Protein AF-A0A521R1Z5-F1 (afdb_monomer_lite)

pLDDT: mean 94.08, std 9.69, range [37.75, 98.38]

Structure (mmCIF, N/CA/C/O backbone):
data_AF-A0A521R1Z5-F1
#
_entry.id   AF-A0A521R1Z5-F1
#
loop_
_atom_site.group_PDB
_atom_site.id
_atom_site.type_symbol
_atom_site.label_atom_id
_atom_site.label_alt_id
_atom_site.label_comp_id
_atom_site.label_asym_id
_atom_site.label_entity_id
_atom_site.label_seq_id
_atom_site.pdbx_PDB_ins_code
_atom_site.Cartn_x
_atom_site.Cartn_y
_atom_site.Cartn_z
_atom_site.occupancy
_atom_site.B_iso_or_equiv
_atom_site.auth_seq_id
_atom_site.auth_comp_id
_atom_site.auth_asym_id
_atom_site.auth_atom_id
_atom_site.pdbx_PDB_model_num
ATOM 1 N N . MET A 1 1 ? -7.528 -26.529 -5.831 1.00 37.75 1 MET A N 1
ATOM 2 C CA . MET A 1 1 ? -6.403 -25.628 -6.143 1.00 37.75 1 MET A CA 1
ATOM 3 C C . MET A 1 1 ? -6.987 -24.455 -6.898 1.00 37.75 1 MET A C 1
ATOM 5 O O . MET A 1 1 ? -7.416 -24.651 -8.022 1.00 37.75 1 MET A O 1
ATOM 9 N N . VAL A 1 2 ? -7.156 -23.306 -6.246 1.00 44.31 2 VAL A N 1
ATOM 10 C CA . VAL A 1 2 ? -7.478 -22.057 -6.950 1.00 44.31 2 VAL A CA 1
ATOM 11 C C . VAL A 1 2 ? -6.125 -21.442 -7.281 1.00 44.31 2 VAL A C 1
ATOM 13 O O . VAL A 1 2 ? -5.316 -21.267 -6.379 1.00 44.31 2 VAL A O 1
ATOM 16 N N . ASP A 1 3 ? -5.880 -21.267 -8.573 1.00 49.47 3 ASP A N 1
ATOM 17 C CA . ASP A 1 3 ? -4.592 -20.977 -9.204 1.00 49.47 3 ASP A CA 1
ATOM 18 C C . ASP A 1 3 ? -3.816 -19.814 -8.566 1.00 49.47 3 ASP A C 1
ATOM 20 O O . ASP A 1 3 ? -4.406 -18.776 -8.259 1.00 49.47 3 ASP A O 1
ATOM 24 N N . ASP A 1 4 ? -2.489 -19.960 -8.471 1.00 55.53 4 ASP A N 1
ATOM 25 C CA . ASP A 1 4 ? -1.513 -18.911 -8.135 1.00 55.53 4 ASP A CA 1
ATOM 26 C C . ASP A 1 4 ? -1.535 -17.790 -9.198 1.00 55.53 4 ASP A C 1
ATOM 28 O O . ASP A 1 4 ? -0.661 -17.671 -10.064 1.00 55.53 4 ASP A O 1
ATOM 32 N N . LYS A 1 5 ? -2.595 -16.974 -9.202 1.00 78.19 5 LYS A N 1
ATOM 33 C CA . LYS A 1 5 ? -2.789 -15.879 -10.159 1.00 78.19 5 LYS A CA 1
ATOM 34 C C . LYS A 1 5 ? -1.900 -14.702 -9.782 1.00 78.19 5 LYS A C 1
ATOM 36 O O . LYS A 1 5 ? -2.349 -13.745 -9.156 1.00 78.19 5 LYS A O 1
ATOM 41 N N . ARG A 1 6 ? -0.637 -14.757 -10.201 1.00 91.94 6 ARG A N 1
ATOM 42 C CA . ARG A 1 6 ? 0.225 -13.573 -10.234 1.00 91.94 6 ARG A CA 1
ATOM 43 C C . ARG A 1 6 ? -0.257 -12.570 -11.281 1.00 91.94 6 ARG A C 1
ATOM 45 O O . ARG A 1 6 ? -0.766 -12.952 -12.335 1.00 91.94 6 ARG A O 1
ATOM 52 N N . THR A 1 7 ? -0.041 -11.291 -11.017 1.00 94.81 7 THR A N 1
ATOM 53 C CA . THR A 1 7 ? -0.261 -10.205 -11.975 1.00 94.81 7 THR A CA 1
ATOM 54 C C . THR A 1 7 ? 0.858 -9.179 -11.879 1.00 94.81 7 THR A C 1
ATOM 56 O O . THR A 1 7 ? 1.549 -9.084 -10.866 1.00 94.81 7 THR A O 1
ATOM 59 N N . VAL A 1 8 ? 1.024 -8.387 -12.932 1.00 96.25 8 VAL A N 1
ATOM 60 C CA . VAL A 1 8 ? 1.882 -7.203 -12.914 1.00 96.25 8 VAL A CA 1
ATOM 61 C C . VAL A 1 8 ? 1.045 -6.025 -12.420 1.00 96.25 8 VAL A C 1
ATOM 63 O O . VAL A 1 8 ? -0.032 -5.762 -12.951 1.00 96.25 8 VAL A O 1
ATOM 66 N N . TRP A 1 9 ? 1.515 -5.330 -11.386 1.00 96.44 9 TRP A N 1
ATOM 67 C CA . TRP A 1 9 ? 0.931 -4.070 -10.940 1.00 96.44 9 TRP A CA 1
ATOM 68 C C . TRP A 1 9 ? 1.509 -2.926 -11.774 1.00 96.44 9 TRP A C 1
ATOM 70 O O . TRP A 1 9 ? 2.605 -2.426 -11.499 1.00 96.44 9 TRP A O 1
ATOM 80 N N . ASP A 1 10 ? 0.784 -2.558 -12.828 1.00 94.88 10 ASP A N 1
ATOM 81 C CA . ASP A 1 10 ? 1.176 -1.551 -13.811 1.00 94.88 10 ASP A CA 1
ATOM 82 C C . ASP A 1 10 ? 0.347 -0.253 -13.708 1.00 94.88 10 ASP A C 1
ATOM 84 O O . ASP A 1 10 ? -0.319 0.027 -12.709 1.00 94.88 10 ASP A O 1
ATOM 88 N N . GLY A 1 11 ? 0.463 0.622 -14.713 1.00 94.50 11 GLY A N 1
ATOM 89 C CA . GLY A 1 11 ? -0.400 1.802 -14.851 1.00 94.50 11 GLY A CA 1
ATOM 90 C C . GLY A 1 11 ? -0.094 2.971 -13.904 1.00 94.50 11 GLY A C 1
ATOM 91 O O . GLY A 1 11 ? -0.715 4.033 -14.019 1.00 94.50 11 GLY A O 1
ATOM 92 N N . VAL A 1 12 ? 0.887 2.833 -13.008 1.00 96.12 12 VAL A N 1
ATOM 93 C CA . VAL A 1 12 ? 1.296 3.887 -12.071 1.00 96.12 12 VAL A CA 1
ATOM 94 C C . VAL A 1 12 ? 2.038 5.004 -12.809 1.00 96.12 12 VAL A C 1
ATOM 96 O O . VAL A 1 12 ? 3.110 4.804 -13.368 1.00 96.12 12 VAL A O 1
ATOM 99 N N . LYS A 1 13 ? 1.466 6.214 -12.796 1.00 94.00 13 LYS A N 1
ATOM 100 C CA . LYS A 1 13 ? 2.036 7.403 -13.466 1.00 94.00 13 LYS A CA 1
ATOM 101 C C . LYS A 1 13 ? 2.385 8.549 -12.519 1.00 94.00 13 LYS A C 1
ATOM 103 O O . LYS A 1 13 ? 3.091 9.474 -12.902 1.00 94.00 13 LYS A O 1
ATOM 108 N N . ASN A 1 14 ? 1.858 8.534 -11.296 1.00 96.56 14 ASN A N 1
ATOM 109 C CA . ASN A 1 14 ? 2.136 9.584 -10.321 1.00 96.56 14 ASN A CA 1
ATOM 110 C C . ASN A 1 14 ? 3.566 9.420 -9.774 1.00 96.56 14 ASN A C 1
ATOM 112 O O . ASN A 1 14 ? 3.911 8.342 -9.302 1.00 96.56 14 ASN A O 1
ATOM 116 N N . ASN A 1 15 ? 4.377 10.483 -9.792 1.00 96.31 15 ASN A N 1
ATOM 117 C CA . ASN A 1 15 ? 5.788 10.423 -9.381 1.00 96.31 15 ASN A CA 1
ATOM 118 C C . ASN A 1 15 ? 5.991 9.969 -7.926 1.00 96.31 15 ASN A C 1
ATOM 120 O O . ASN A 1 15 ? 6.936 9.234 -7.646 1.00 96.31 15 ASN A O 1
ATOM 124 N N . LEU A 1 16 ? 5.117 10.377 -6.999 1.00 97.25 16 LEU A N 1
ATOM 125 C CA . LEU A 1 16 ? 5.190 9.923 -5.608 1.00 97.25 16 LEU A CA 1
ATOM 126 C C . LEU A 1 16 ? 4.805 8.444 -5.502 1.00 97.25 16 LEU A C 1
ATOM 128 O O . LEU A 1 16 ? 5.491 7.686 -4.824 1.00 97.25 16 LEU A O 1
ATOM 132 N N . ALA A 1 17 ? 3.770 8.012 -6.228 1.00 97.56 17 ALA A N 1
ATOM 133 C CA . ALA A 1 17 ? 3.397 6.600 -6.283 1.00 97.56 17 ALA A CA 1
ATOM 134 C C . ALA A 1 17 ? 4.506 5.736 -6.904 1.00 97.56 17 ALA A C 1
ATOM 136 O O . ALA A 1 17 ? 4.791 4.667 -6.384 1.00 97.56 17 ALA A O 1
ATOM 137 N N . LEU A 1 18 ? 5.177 6.208 -7.961 1.00 97.56 18 LEU A N 1
ATOM 138 C CA . LEU A 1 18 ? 6.335 5.533 -8.558 1.00 97.56 18 LEU A CA 1
ATOM 139 C C . LEU A 1 18 ? 7.510 5.448 -7.582 1.00 97.56 18 LEU A C 1
ATOM 141 O O . LEU A 1 18 ? 8.169 4.412 -7.509 1.00 97.56 18 LEU A O 1
ATOM 145 N N . LYS A 1 19 ? 7.761 6.512 -6.808 1.00 97.62 19 LYS A N 1
ATOM 146 C CA . LYS A 1 19 ? 8.780 6.506 -5.752 1.00 97.62 19 LYS A CA 1
ATOM 147 C C . LYS A 1 19 ? 8.456 5.466 -4.679 1.00 97.62 19 LYS A C 1
ATOM 149 O O . LYS A 1 19 ? 9.342 4.713 -4.293 1.00 97.62 19 LYS A O 1
ATOM 154 N N . ASN A 1 20 ? 7.203 5.409 -4.230 1.00 97.81 20 ASN A N 1
ATOM 155 C CA . ASN A 1 20 ? 6.750 4.434 -3.239 1.00 97.81 20 ASN A CA 1
ATOM 156 C C . ASN A 1 20 ? 6.818 3.005 -3.792 1.00 97.81 20 ASN A C 1
ATOM 158 O O . ASN A 1 20 ? 7.352 2.123 -3.129 1.00 97.81 20 ASN A O 1
ATOM 162 N N . LEU A 1 21 ? 6.359 2.794 -5.031 1.00 97.81 21 LEU A N 1
ATOM 163 C CA . LEU A 1 21 ? 6.445 1.511 -5.729 1.00 97.81 21 LEU A CA 1
ATOM 164 C C . LEU A 1 21 ? 7.898 1.051 -5.844 1.00 97.81 21 LEU A C 1
ATOM 166 O O . LEU A 1 21 ? 8.178 -0.106 -5.575 1.00 97.81 21 LEU A O 1
ATOM 170 N N . SER A 1 22 ? 8.827 1.959 -6.159 1.00 96.94 22 SER A N 1
ATOM 171 C CA . SER A 1 22 ? 10.266 1.661 -6.246 1.00 96.94 22 SER A CA 1
ATOM 172 C C . SER A 1 22 ? 10.890 1.212 -4.916 1.00 96.94 22 SER A C 1
ATOM 174 O O . SER A 1 22 ? 11.999 0.689 -4.924 1.00 96.94 22 SER A O 1
ATOM 176 N N . GLY A 1 23 ? 10.215 1.438 -3.784 1.00 97.00 23 GLY A N 1
ATOM 177 C CA . GLY A 1 23 ? 10.655 0.987 -2.464 1.00 97.00 23 GLY A CA 1
ATOM 178 C C . GLY A 1 23 ? 10.217 -0.434 -2.099 1.00 97.00 23 GLY A C 1
ATOM 179 O O . GLY A 1 23 ? 10.674 -0.936 -1.075 1.00 97.00 23 GLY A O 1
ATOM 180 N N . ILE A 1 24 ? 9.353 -1.065 -2.903 1.00 98.00 24 ILE A N 1
ATOM 181 C CA . ILE A 1 24 ? 8.888 -2.439 -2.678 1.00 98.00 24 ILE A CA 1
ATOM 182 C C . ILE A 1 24 ? 10.054 -3.414 -2.858 1.00 98.00 24 ILE A C 1
ATOM 184 O O . ILE A 1 24 ? 10.868 -3.270 -3.770 1.00 98.00 24 ILE A O 1
ATOM 188 N N . LYS A 1 25 ? 10.111 -4.437 -2.011 1.00 98.19 25 LYS A N 1
ATOM 189 C CA . LYS A 1 25 ? 11.037 -5.564 -2.122 1.00 98.19 25 LYS A CA 1
ATOM 190 C C . LYS A 1 25 ? 10.276 -6.859 -2.351 1.00 98.19 25 LYS A C 1
ATOM 192 O O . LYS A 1 25 ? 9.128 -7.012 -1.938 1.00 98.19 25 LYS A O 1
ATOM 197 N N . LYS A 1 26 ? 10.945 -7.834 -2.969 1.00 98.00 26 LYS A N 1
ATOM 198 C CA . LYS A 1 26 ? 10.401 -9.189 -3.086 1.00 98.00 26 LYS A CA 1
ATOM 199 C C . LYS A 1 26 ? 10.060 -9.735 -1.693 1.00 98.00 26 LYS A C 1
ATOM 201 O O . LYS A 1 26 ? 10.906 -9.731 -0.804 1.00 98.00 26 LYS A O 1
ATOM 206 N N . GLY A 1 27 ? 8.842 -10.241 -1.536 1.00 97.69 27 GLY A N 1
ATOM 207 C CA . GLY A 1 27 ? 8.311 -10.768 -0.280 1.00 97.69 27 GLY A CA 1
ATOM 208 C C . GLY A 1 27 ? 7.525 -9.761 0.562 1.00 97.69 27 GLY A C 1
ATOM 209 O O . GLY A 1 27 ? 6.830 -10.195 1.480 1.00 97.69 27 GLY A O 1
ATOM 210 N N . ASP A 1 28 ? 7.569 -8.461 0.247 1.00 98.31 28 ASP A N 1
ATOM 211 C CA . ASP A 1 28 ? 6.780 -7.458 0.967 1.00 98.31 28 ASP A CA 1
ATOM 212 C C . ASP A 1 28 ? 5.279 -7.758 0.863 1.00 98.31 28 ASP A C 1
ATOM 214 O O . ASP A 1 28 ? 4.769 -8.166 -0.187 1.00 98.31 28 ASP A O 1
ATOM 218 N N . GLN A 1 29 ? 4.563 -7.526 1.963 1.00 98.06 29 GLN A N 1
ATOM 219 C CA . GLN A 1 29 ? 3.106 -7.597 1.997 1.00 98.06 29 GLN A CA 1
ATOM 220 C C . GLN A 1 29 ? 2.498 -6.257 1.581 1.00 98.06 29 GLN A C 1
ATOM 222 O O . GLN A 1 29 ? 2.954 -5.189 1.985 1.00 98.06 29 GLN A O 1
ATOM 227 N N . ILE A 1 30 ? 1.433 -6.319 0.787 1.00 98.25 30 ILE A N 1
ATOM 228 C CA . ILE A 1 30 ? 0.772 -5.157 0.194 1.00 98.25 30 ILE A CA 1
ATOM 229 C C . ILE A 1 30 ? -0.713 -5.227 0.538 1.00 98.25 30 ILE A C 1
ATOM 231 O O . ILE A 1 30 ? -1.380 -6.202 0.198 1.00 98.25 30 ILE A O 1
ATOM 235 N N . LEU A 1 31 ? -1.254 -4.195 1.191 1.00 97.75 31 LEU A N 1
ATOM 236 C CA . LEU A 1 31 ? -2.702 -4.065 1.370 1.00 97.75 31 LEU A CA 1
ATOM 237 C C . LEU A 1 31 ? -3.353 -3.708 0.031 1.00 97.75 31 LEU A C 1
ATOM 239 O O . LEU A 1 31 ? -3.023 -2.691 -0.578 1.00 97.75 31 LEU A O 1
ATOM 243 N N . ILE A 1 32 ? -4.306 -4.528 -0.404 1.00 96.81 32 ILE A N 1
ATOM 244 C CA . ILE A 1 32 ? -5.094 -4.282 -1.609 1.00 96.81 32 ILE A CA 1
ATOM 245 C C . ILE A 1 32 ? -6.302 -3.425 -1.252 1.00 96.81 32 ILE A C 1
ATOM 247 O O . ILE A 1 32 ? -7.121 -3.793 -0.405 1.00 96.81 32 ILE A O 1
ATOM 251 N N . TYR A 1 33 ? -6.410 -2.283 -1.928 1.00 96.00 33 TYR A N 1
ATOM 252 C CA . TYR A 1 33 ? -7.472 -1.305 -1.744 1.00 96.00 33 TYR A CA 1
ATOM 253 C C . TYR A 1 33 ? -8.292 -1.156 -3.025 1.00 96.00 33 TYR A C 1
ATOM 255 O O . TYR A 1 33 ? -7.759 -0.835 -4.087 1.00 96.00 33 TYR A O 1
ATOM 263 N N . HIS A 1 34 ? -9.598 -1.381 -2.924 1.00 91.50 34 HIS A N 1
ATOM 264 C CA . HIS A 1 34 ? -10.540 -1.230 -4.024 1.00 91.50 34 HIS A CA 1
ATOM 265 C C . HIS A 1 34 ? -11.139 0.176 -4.029 1.00 91.50 34 HIS A C 1
ATOM 267 O O . HIS A 1 34 ? -11.519 0.719 -2.993 1.00 91.50 34 HIS A O 1
ATOM 273 N N . THR A 1 35 ? -11.243 0.763 -5.221 1.00 83.81 35 THR A N 1
ATOM 274 C CA . THR A 1 35 ? -11.824 2.095 -5.451 1.00 83.81 35 THR A CA 1
ATOM 275 C C . THR A 1 35 ? -13.196 2.044 -6.132 1.00 83.81 35 THR A C 1
ATOM 277 O O . THR A 1 35 ? -13.582 3.047 -6.731 1.00 83.81 35 THR A O 1
ATOM 280 N N . GLY A 1 36 ? -13.878 0.890 -6.109 1.00 79.38 36 GLY A N 1
ATOM 281 C CA . GLY A 1 36 ? -15.196 0.681 -6.727 1.00 79.38 36 GLY A CA 1
ATOM 282 C C . GLY A 1 36 ? -16.334 1.384 -5.976 1.00 79.38 36 GLY A C 1
ATOM 283 O O . GLY A 1 36 ? -16.114 2.434 -5.370 1.00 79.38 36 GLY A O 1
ATOM 284 N N . ASP A 1 37 ? -17.535 0.796 -6.002 1.00 79.44 37 ASP A N 1
ATOM 285 C CA . ASP A 1 37 ? -18.736 1.356 -5.352 1.00 79.44 37 ASP A CA 1
ATOM 286 C C . ASP A 1 37 ? -18.497 1.670 -3.870 1.00 79.44 37 ASP A C 1
ATOM 288 O O . ASP A 1 37 ? -18.871 2.737 -3.379 1.00 79.44 37 ASP A O 1
ATOM 292 N N . GLU A 1 38 ? -17.773 0.782 -3.183 1.00 88.56 38 GLU A N 1
ATOM 293 C CA . GLU A 1 38 ? -17.241 1.033 -1.853 1.00 88.56 38 GLU A CA 1
ATOM 294 C C . GLU A 1 38 ? -15.711 1.063 -1.865 1.00 88.56 38 GLU A C 1
ATOM 296 O O . GLU A 1 38 ? -15.020 0.187 -2.389 1.00 88.56 38 GLU A O 1
ATOM 301 N N . LYS A 1 39 ? -15.178 2.118 -1.252 1.00 94.75 39 LYS A N 1
ATOM 302 C CA . LYS A 1 39 ? -13.749 2.357 -1.091 1.00 94.75 39 LYS A CA 1
ATOM 303 C C . LYS A 1 39 ? -13.252 1.634 0.151 1.00 94.75 39 LYS A C 1
ATOM 305 O O . LYS A 1 39 ? -13.518 2.111 1.253 1.00 94.75 39 LYS A O 1
ATOM 310 N N . ALA A 1 40 ? -12.533 0.527 -0.010 1.00 97.12 40 ALA A N 1
ATOM 311 C CA . ALA A 1 40 ? -12.130 -0.309 1.119 1.00 97.12 40 ALA A CA 1
ATOM 312 C C . ALA A 1 40 ? -10.825 -1.076 0.882 1.00 97.12 40 ALA A C 1
ATOM 314 O O . ALA A 1 40 ? -10.511 -1.467 -0.242 1.00 97.12 40 ALA A O 1
ATOM 315 N N . ALA A 1 41 ? -10.087 -1.339 1.963 1.00 97.44 41 ALA A N 1
ATOM 316 C CA . ALA A 1 41 ? -9.076 -2.389 1.973 1.00 97.44 41 ALA A CA 1
ATOM 317 C C . ALA A 1 41 ? -9.776 -3.746 2.067 1.00 97.44 41 ALA A C 1
ATOM 319 O O . ALA A 1 41 ? -10.648 -3.926 2.915 1.00 97.44 41 ALA A O 1
ATOM 320 N N . VAL A 1 42 ? -9.401 -4.689 1.203 1.00 97.12 42 VAL A N 1
ATOM 321 C CA . VAL A 1 42 ? -10.127 -5.963 1.026 1.00 97.12 42 VAL A CA 1
ATOM 322 C C . VAL A 1 42 ? -9.251 -7.197 1.209 1.00 97.12 42 VAL A C 1
ATOM 324 O O . VAL A 1 42 ? -9.756 -8.296 1.428 1.00 97.12 42 VAL A O 1
ATOM 327 N N . GLY A 1 43 ? -7.933 -7.044 1.131 1.00 96.75 43 GLY A N 1
ATOM 328 C CA . GLY A 1 43 ? -7.025 -8.178 1.156 1.00 96.75 43 GLY A CA 1
ATOM 329 C C . GLY A 1 43 ? -5.568 -7.776 1.235 1.00 96.75 43 GLY A C 1
ATOM 330 O O . GLY A 1 43 ? -5.222 -6.597 1.304 1.00 96.75 43 GLY A O 1
ATOM 331 N N . VAL A 1 44 ? -4.727 -8.796 1.215 1.00 97.94 44 VAL A N 1
ATOM 332 C CA . VAL A 1 44 ? -3.276 -8.705 1.211 1.00 97.94 44 VAL A CA 1
ATOM 333 C C . VAL A 1 44 ? -2.757 -9.465 -0.000 1.00 97.94 44 VAL A C 1
ATOM 335 O O . VAL A 1 44 ? -3.185 -10.587 -0.278 1.00 97.94 44 VAL A O 1
ATOM 338 N N . ALA A 1 45 ? -1.822 -8.845 -0.702 1.00 97.75 45 ALA A N 1
ATOM 339 C CA . ALA A 1 45 ? -0.991 -9.462 -1.719 1.00 97.75 45 ALA A CA 1
ATOM 340 C C . ALA A 1 45 ? 0.460 -9.538 -1.233 1.00 97.75 45 ALA A C 1
ATOM 342 O O . ALA A 1 45 ? 0.836 -8.897 -0.246 1.00 97.75 45 ALA A O 1
ATOM 343 N N . ARG A 1 46 ? 1.281 -10.298 -1.950 1.00 98.12 46 ARG A N 1
ATOM 344 C CA . ARG A 1 46 ? 2.726 -10.385 -1.750 1.00 98.12 46 ARG A CA 1
ATOM 345 C C . ARG A 1 46 ? 3.458 -9.980 -3.021 1.00 98.12 46 ARG A C 1
ATOM 347 O O . ARG A 1 46 ? 3.048 -10.363 -4.113 1.00 98.12 46 ARG A O 1
ATOM 354 N N . ALA A 1 47 ? 4.548 -9.232 -2.882 1.00 98.25 47 ALA A N 1
ATOM 355 C CA . ALA A 1 47 ? 5.442 -8.923 -3.991 1.00 98.25 47 ALA A CA 1
ATOM 356 C C . ALA A 1 47 ? 6.269 -10.155 -4.398 1.00 98.25 47 ALA A C 1
ATOM 358 O O . ALA A 1 47 ? 6.990 -10.738 -3.588 1.00 98.25 47 ALA A O 1
ATOM 359 N N . LEU A 1 48 ? 6.206 -10.523 -5.673 1.00 97.81 48 LEU A N 1
ATOM 360 C CA . LEU A 1 48 ? 6.977 -11.613 -6.273 1.00 97.81 48 LEU A CA 1
ATOM 361 C C . LEU A 1 48 ? 8.308 -11.154 -6.874 1.00 97.81 48 LEU A C 1
ATOM 363 O O . LEU A 1 48 ? 9.215 -11.970 -7.072 1.00 97.81 48 LEU A O 1
ATOM 367 N N . SER A 1 49 ? 8.446 -9.854 -7.123 1.00 97.62 49 SER A N 1
ATOM 368 C CA . SER A 1 49 ? 9.646 -9.240 -7.678 1.00 97.62 49 SER A CA 1
ATOM 369 C C . SER A 1 49 ? 10.011 -7.957 -6.936 1.00 97.62 49 SER A C 1
ATOM 371 O O . SER A 1 49 ? 9.202 -7.371 -6.220 1.00 97.62 49 SER A O 1
ATOM 373 N N . GLU A 1 50 ? 11.238 -7.494 -7.152 1.00 97.94 50 GLU A N 1
ATOM 374 C CA . GLU A 1 50 ? 11.547 -6.075 -6.986 1.00 97.94 50 GLU A CA 1
ATOM 375 C C . GLU A 1 50 ? 10.935 -5.270 -8.154 1.00 97.94 50 GLU A C 1
ATOM 377 O O . GL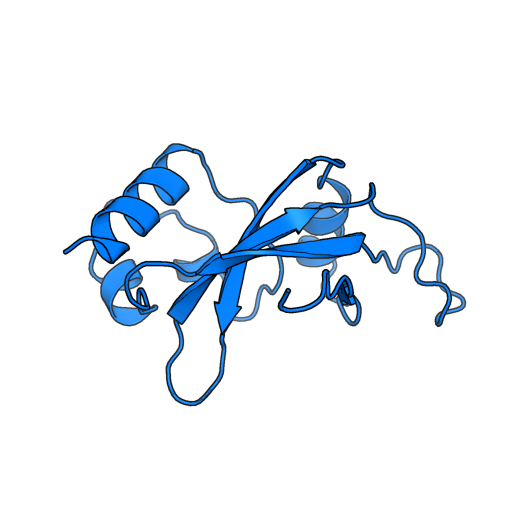U A 1 50 ? 10.591 -5.855 -9.190 1.00 97.94 50 GLU A O 1
ATOM 382 N N . PRO A 1 51 ? 10.783 -3.943 -8.024 1.00 97.94 51 PRO A N 1
ATOM 383 C CA . PRO A 1 51 ? 10.323 -3.075 -9.099 1.00 97.94 51 PRO A CA 1
ATOM 384 C C . PRO A 1 51 ? 11.254 -3.083 -10.311 1.00 97.94 51 PRO A C 1
ATOM 386 O O . PRO A 1 51 ? 12.455 -2.840 -10.194 1.00 97.94 51 PRO A O 1
ATOM 389 N N . TYR A 1 52 ? 10.692 -3.259 -11.503 1.00 97.44 52 TYR A N 1
ATOM 390 C CA . TYR A 1 52 ? 11.436 -3.243 -12.765 1.00 97.44 52 TYR A CA 1
ATOM 391 C C . TYR A 1 52 ? 10.779 -2.306 -13.792 1.00 97.44 52 TYR A C 1
ATOM 393 O O . TYR A 1 52 ? 9.620 -1.928 -13.614 1.00 97.44 52 TYR A O 1
ATOM 401 N N . PRO A 1 53 ? 11.513 -1.829 -14.823 1.00 97.44 53 PRO A N 1
ATOM 402 C CA . PRO A 1 53 ? 10.929 -1.009 -15.887 1.00 97.44 53 PRO A CA 1
ATOM 403 C C . PRO A 1 53 ? 9.713 -1.680 -16.531 1.00 97.44 53 PRO A C 1
ATOM 405 O O . PRO A 1 53 ? 9.780 -2.863 -16.844 1.00 97.44 53 PRO A O 1
ATOM 408 N N . ASP A 1 54 ? 8.640 -0.926 -16.766 1.00 96.75 54 ASP A N 1
ATOM 409 C CA . ASP A 1 54 ? 7.439 -1.43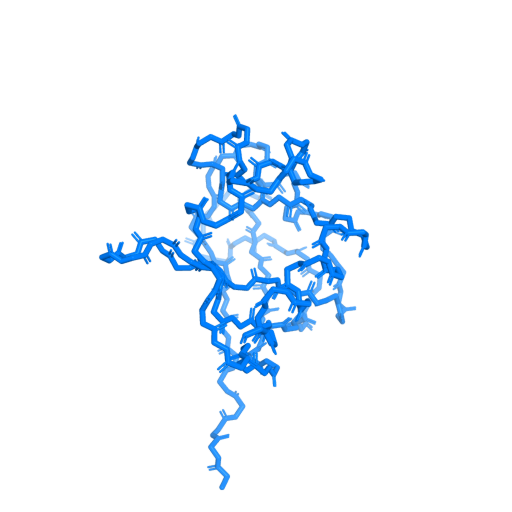8 -17.434 1.00 96.75 54 ASP A CA 1
ATOM 410 C C . ASP A 1 54 ? 7.781 -1.939 -18.857 1.00 96.75 54 ASP A C 1
ATOM 412 O O . ASP A 1 54 ? 8.096 -1.115 -19.722 1.00 96.75 54 ASP A O 1
ATOM 416 N N . PRO A 1 55 ? 7.709 -3.256 -19.147 1.00 93.88 55 PRO A N 1
ATOM 417 C CA . PRO A 1 55 ? 8.082 -3.802 -20.452 1.00 93.88 55 PRO A CA 1
ATOM 418 C C . PRO A 1 55 ? 7.121 -3.377 -21.572 1.00 93.88 55 PRO A C 1
ATOM 420 O O . PRO A 1 55 ? 7.489 -3.411 -22.746 1.00 93.88 55 PRO A O 1
ATOM 423 N N . ALA A 1 56 ? 5.900 -2.946 -21.235 1.00 93.69 56 ALA A N 1
ATOM 424 C CA . ALA A 1 56 ? 4.928 -2.432 -22.194 1.00 93.69 56 ALA A CA 1
ATOM 425 C C . ALA A 1 56 ? 5.164 -0.950 -22.541 1.00 93.69 56 ALA A C 1
ATOM 427 O O . ALA A 1 56 ? 4.453 -0.387 -23.384 1.00 93.69 56 ALA A O 1
ATOM 428 N N . LYS A 1 57 ? 6.137 -0.285 -21.901 1.00 93.56 57 LYS A N 1
ATOM 429 C CA . LYS A 1 57 ? 6.452 1.134 -22.101 1.00 93.56 57 LYS A CA 1
ATOM 430 C C . LYS A 1 57 ? 7.919 1.314 -22.475 1.00 93.56 57 LYS A C 1
ATOM 432 O O . LYS A 1 57 ? 8.807 0.622 -22.005 1.00 93.56 57 LYS A O 1
ATOM 437 N N . LYS A 1 58 ? 8.193 2.325 -23.298 1.00 91.75 58 LYS A N 1
ATOM 438 C CA . LYS A 1 58 ? 9.562 2.732 -23.661 1.00 91.75 58 LYS A CA 1
ATOM 439 C C . LYS A 1 58 ? 10.126 3.802 -22.715 1.00 91.75 58 LYS A C 1
ATOM 441 O O . LYS A 1 58 ? 10.945 4.611 -23.133 1.00 91.75 58 LYS A O 1
ATOM 446 N N . ASP A 1 59 ? 9.654 3.845 -21.469 1.00 93.00 59 ASP A N 1
ATOM 447 C CA . ASP A 1 59 ? 10.100 4.811 -20.459 1.00 93.00 59 ASP A CA 1
ATOM 448 C C . ASP A 1 59 ? 10.634 4.066 -19.223 1.00 93.00 59 ASP A C 1
ATOM 450 O O . ASP A 1 59 ? 9.840 3.500 -18.469 1.00 93.00 59 ASP A O 1
ATOM 454 N N . PRO A 1 60 ? 11.958 4.078 -18.970 1.00 91.44 60 PRO A N 1
ATOM 455 C CA . PRO A 1 60 ? 12.561 3.357 -17.848 1.00 91.44 60 PRO A CA 1
ATOM 456 C C . PRO A 1 60 ? 12.179 3.916 -16.467 1.00 91.44 60 PRO A C 1
ATOM 458 O O . PRO A 1 60 ? 12.476 3.276 -15.449 1.00 91.44 60 PRO A O 1
ATOM 461 N N . LYS A 1 61 ? 11.554 5.104 -16.416 1.00 93.50 61 LYS A N 1
ATOM 462 C CA . LYS A 1 61 ? 11.021 5.706 -15.186 1.00 93.50 61 LYS A CA 1
ATOM 463 C C . LYS A 1 61 ? 9.715 5.059 -14.745 1.00 93.50 61 LYS A C 1
ATOM 465 O O . LYS A 1 61 ? 9.418 5.079 -13.552 1.00 93.50 61 LYS A O 1
ATOM 470 N N . LEU A 1 62 ? 8.940 4.506 -15.678 1.00 96.50 62 LEU A N 1
ATOM 471 C CA . LEU A 1 62 ? 7.740 3.753 -15.343 1.00 96.50 62 LEU A CA 1
ATOM 472 C C . LEU A 1 62 ? 8.168 2.391 -14.812 1.00 96.50 62 LEU A C 1
ATOM 474 O O . LEU A 1 62 ? 8.926 1.668 -15.457 1.00 96.50 62 LEU A O 1
ATOM 478 N N . LYS A 1 63 ? 7.717 2.082 -13.600 1.00 97.31 63 LYS A N 1
ATOM 479 C CA . LYS A 1 63 ? 8.059 0.859 -12.884 1.00 97.31 63 LYS A CA 1
ATOM 480 C C . LYS A 1 63 ? 6.803 0.046 -12.631 1.00 97.31 63 LYS A C 1
ATOM 482 O O . LYS A 1 63 ? 5.746 0.612 -12.355 1.00 97.31 63 LYS A O 1
ATOM 487 N N . VAL A 1 64 ? 6.965 -1.266 -12.680 1.00 98.00 64 VAL A N 1
ATOM 488 C CA . VAL A 1 64 ? 5.949 -2.253 -12.329 1.00 98.00 64 VAL A CA 1
ATOM 489 C C . VAL A 1 64 ? 6.527 -3.245 -11.330 1.00 98.00 64 VAL A C 1
ATOM 491 O O . VAL A 1 64 ? 7.745 -3.325 -11.157 1.00 98.00 64 VAL A O 1
ATOM 494 N N . VAL A 1 65 ? 5.657 -3.996 -10.669 1.00 98.25 65 VAL A N 1
ATOM 495 C CA . VAL A 1 65 ? 6.042 -5.068 -9.748 1.00 98.25 65 VAL A CA 1
ATOM 496 C C . VAL A 1 65 ? 5.115 -6.259 -9.951 1.00 98.25 65 VAL A C 1
ATOM 498 O O . VAL A 1 65 ? 3.918 -6.076 -10.163 1.00 98.25 65 VAL A O 1
ATOM 501 N N . GLU A 1 66 ? 5.646 -7.478 -9.912 1.00 97.94 66 GLU A N 1
ATO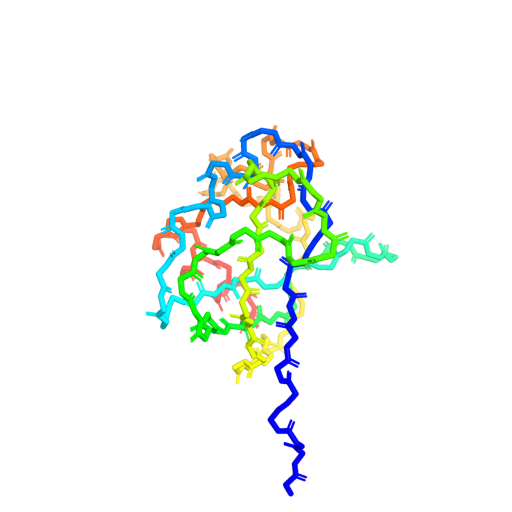M 502 C CA . GLU A 1 66 ? 4.804 -8.676 -9.888 1.00 97.94 66 GLU A CA 1
ATOM 503 C C . GLU A 1 66 ? 4.261 -8.895 -8.480 1.00 97.94 66 GLU A C 1
ATOM 505 O O . GLU A 1 66 ? 5.011 -8.834 -7.506 1.00 97.94 66 GLU A O 1
ATOM 510 N N . ILE A 1 67 ? 2.965 -9.174 -8.372 1.00 97.88 67 ILE A N 1
ATOM 511 C CA . ILE A 1 67 ? 2.300 -9.490 -7.110 1.00 97.88 67 ILE A CA 1
ATOM 512 C C . ILE A 1 67 ? 1.438 -10.741 -7.251 1.00 97.88 67 ILE A C 1
ATOM 514 O O . ILE A 1 67 ? 0.937 -11.041 -8.334 1.00 97.88 67 ILE A O 1
ATOM 518 N N . GLU A 1 68 ? 1.211 -11.430 -6.142 1.00 96.62 68 GLU A N 1
ATOM 519 C CA . GLU A 1 68 ? 0.231 -12.511 -6.022 1.00 96.62 68 GLU A CA 1
ATOM 520 C C . GLU A 1 68 ? -0.728 -12.245 -4.854 1.00 96.62 68 GLU A C 1
ATOM 522 O O . GLU A 1 68 ? -0.318 -11.650 -3.852 1.00 96.62 68 GLU A O 1
ATOM 527 N N . PRO A 1 69 ? -2.000 -12.665 -4.941 1.00 96.50 69 PRO A N 1
ATOM 528 C CA . PRO A 1 69 ? -2.891 -12.689 -3.787 1.00 96.50 69 PRO A CA 1
ATOM 529 C C . PRO A 1 69 ? -2.317 -13.579 -2.673 1.00 96.50 69 PRO A C 1
ATOM 531 O O . PRO A 1 69 ? -1.941 -14.715 -2.931 1.00 96.50 69 PRO A O 1
ATOM 534 N N . ASP A 1 70 ? -2.286 -13.082 -1.433 1.00 96.06 70 ASP A N 1
ATOM 535 C CA . ASP A 1 70 ? -1.850 -13.849 -0.252 1.00 96.06 70 ASP A CA 1
ATOM 536 C C . ASP A 1 70 ? -3.074 -14.297 0.562 1.00 96.06 70 ASP A C 1
ATOM 538 O O . ASP A 1 70 ? -3.309 -15.484 0.775 1.00 96.06 70 ASP A O 1
ATOM 542 N N . ARG A 1 71 ? -3.916 -13.343 0.984 1.00 95.94 71 ARG A N 1
ATOM 543 C CA . ARG A 1 71 ? -5.155 -13.627 1.729 1.00 95.94 71 ARG A CA 1
ATOM 544 C C . ARG A 1 71 ? -6.179 -12.505 1.609 1.00 95.94 71 ARG A C 1
ATOM 546 O O . ARG A 1 71 ? -5.817 -11.338 1.477 1.00 95.94 71 ARG A O 1
ATOM 553 N N . ALA A 1 72 ? -7.459 -12.837 1.742 1.00 96.56 72 ALA A N 1
ATOM 554 C CA . ALA A 1 72 ? -8.503 -11.840 1.970 1.00 96.56 72 ALA A CA 1
ATOM 555 C C . ALA A 1 72 ? -8.459 -11.321 3.421 1.00 96.56 72 ALA A C 1
ATOM 557 O O . ALA A 1 72 ? -8.061 -12.046 4.337 1.00 96.56 72 ALA A O 1
ATOM 558 N N . LEU A 1 73 ? -8.888 -10.075 3.639 1.00 97.25 73 LEU A N 1
ATOM 559 C CA . LEU A 1 73 ? -9.234 -9.607 4.983 1.00 97.25 73 LEU A CA 1
ATOM 560 C C . LEU A 1 73 ? -10.563 -10.262 5.412 1.00 97.25 73 LEU A C 1
ATOM 562 O O . LEU A 1 73 ? -11.401 -10.511 4.545 1.00 97.25 73 LEU A O 1
ATOM 566 N N . PRO A 1 74 ? -10.800 -10.532 6.715 1.00 97.19 74 PRO A N 1
ATOM 567 C CA . PRO A 1 74 ? -12.038 -11.190 7.151 1.00 97.19 74 PRO A CA 1
ATOM 568 C C . PRO A 1 74 ? -13.304 -10.397 6.799 1.00 97.19 74 PRO A C 1
ATOM 570 O O . PRO A 1 74 ? -14.347 -10.987 6.531 1.00 97.19 74 PRO A O 1
ATOM 573 N N . ARG A 1 75 ? -13.190 -9.067 6.735 1.00 96.75 75 ARG A N 1
ATOM 574 C CA . ARG A 1 75 ? -14.146 -8.178 6.073 1.00 96.75 75 ARG A CA 1
ATOM 575 C C . ARG A 1 75 ? -13.428 -6.990 5.426 1.00 96.75 75 ARG A C 1
ATOM 577 O O . ARG A 1 75 ? -12.316 -6.656 5.852 1.00 96.75 75 ARG A O 1
ATOM 584 N N . PRO A 1 76 ? -14.060 -6.308 4.457 1.00 97.12 76 PRO A N 1
ATOM 585 C CA . PRO A 1 76 ? -13.579 -5.021 3.980 1.00 97.12 76 PRO A CA 1
ATOM 586 C C . PRO A 1 76 ? -13.485 -3.996 5.117 1.00 97.12 76 PRO A C 1
ATOM 588 O O . PRO A 1 76 ? -14.365 -3.930 5.978 1.00 97.12 76 PRO A O 1
ATOM 591 N N . VAL A 1 77 ? -12.425 -3.188 5.108 1.00 97.88 77 VAL A N 1
ATOM 592 C CA . VAL A 1 77 ? -12.281 -2.014 5.981 1.00 97.88 77 VAL A CA 1
ATOM 593 C C . VAL A 1 77 ? -12.404 -0.774 5.120 1.00 97.88 77 VAL A C 1
ATOM 595 O O . VAL A 1 77 ? -11.554 -0.508 4.267 1.00 97.88 77 VAL A O 1
ATOM 598 N N . THR A 1 78 ? -13.475 -0.022 5.317 1.00 97.25 78 THR A N 1
ATOM 599 C CA . THR A 1 78 ? -13.829 1.096 4.446 1.00 97.25 78 THR A CA 1
ATOM 600 C C . THR A 1 78 ? -12.957 2.319 4.719 1.00 97.25 78 THR A C 1
ATOM 602 O O . THR A 1 78 ? -12.479 2.555 5.831 1.00 97.25 78 THR A O 1
ATOM 605 N N . LEU A 1 79 ? -12.793 3.174 3.710 1.00 96.44 79 LEU A N 1
ATOM 606 C CA . LEU A 1 79 ? -12.141 4.471 3.873 1.00 96.44 79 LEU A CA 1
ATOM 607 C C . LEU A 1 79 ? -12.870 5.337 4.911 1.00 96.44 79 LEU A C 1
ATOM 609 O O . LEU A 1 79 ? -12.226 6.128 5.595 1.00 96.44 79 LEU A O 1
ATOM 613 N N . ALA A 1 80 ? -14.195 5.207 5.029 1.00 95.88 80 ALA A N 1
ATOM 614 C CA . ALA A 1 80 ? -14.981 5.924 6.029 1.00 95.88 80 ALA A CA 1
ATOM 615 C C . ALA A 1 80 ? -14.600 5.493 7.454 1.00 95.88 80 ALA A C 1
ATOM 617 O O . ALA A 1 80 ? -14.305 6.350 8.286 1.00 95.88 80 ALA A O 1
ATOM 618 N N . GLU A 1 81 ? -14.503 4.185 7.711 1.00 97.12 81 GLU A N 1
ATOM 619 C CA . GLU A 1 81 ? -14.023 3.655 8.993 1.00 97.12 81 GLU A CA 1
ATOM 620 C C . GLU A 1 81 ? -12.581 4.093 9.279 1.00 97.12 81 GLU A C 1
ATOM 622 O O . GLU A 1 81 ? -12.268 4.508 10.395 1.00 97.12 81 GLU A O 1
ATOM 627 N N . MET A 1 82 ? -11.696 4.049 8.274 1.00 97.31 82 MET A N 1
ATOM 628 C CA . MET A 1 82 ? -10.306 4.489 8.441 1.00 97.31 82 MET A CA 1
ATOM 629 C C . MET A 1 82 ? -10.212 5.981 8.773 1.00 97.31 82 MET A C 1
ATOM 631 O O . MET A 1 82 ? -9.430 6.363 9.638 1.00 97.31 82 MET A O 1
ATOM 635 N N . LYS A 1 83 ? -11.033 6.824 8.134 1.00 96.38 83 LYS A N 1
ATOM 636 C CA . LYS A 1 83 ? -11.125 8.262 8.431 1.00 96.38 83 LYS A CA 1
ATOM 637 C C . LYS A 1 83 ? -11.678 8.545 9.825 1.00 96.38 83 LYS A C 1
ATOM 639 O O . LYS A 1 83 ? -11.255 9.511 10.450 1.00 96.38 83 LYS A O 1
ATOM 644 N N . ALA A 1 84 ? -12.612 7.725 10.302 1.00 97.38 84 ALA A N 1
ATOM 645 C CA . ALA A 1 84 ? -13.192 7.861 11.633 1.00 97.38 84 ALA A CA 1
ATOM 646 C C . ALA A 1 84 ? -12.226 7.444 12.756 1.00 97.38 84 ALA A C 1
ATOM 648 O O . ALA A 1 84 ? -12.459 7.786 13.913 1.00 97.38 84 ALA A O 1
ATOM 649 N N . ASN A 1 85 ? -11.143 6.725 12.441 1.00 97.19 85 ASN A N 1
ATOM 650 C CA . ASN A 1 85 ? -10.144 6.293 13.411 1.00 97.19 85 ASN A CA 1
ATOM 651 C C . ASN A 1 85 ? -8.999 7.324 13.532 1.00 97.19 85 ASN A C 1
ATOM 653 O O . ASN A 1 85 ? -8.153 7.398 12.636 1.00 97.19 85 ASN A O 1
ATOM 657 N N . PRO A 1 86 ? -8.875 8.063 14.656 1.00 96.50 86 PRO A N 1
ATOM 658 C CA . PRO A 1 86 ? -7.853 9.105 14.805 1.00 96.50 86 PRO A CA 1
ATOM 659 C C . PRO A 1 86 ? -6.416 8.586 14.680 1.00 96.50 86 PRO A C 1
ATOM 661 O O . PRO A 1 86 ? -5.526 9.323 14.260 1.00 96.50 86 PRO A O 1
ATOM 664 N N . LYS A 1 87 ? -6.180 7.302 14.988 1.00 97.38 87 LYS A N 1
ATOM 665 C CA . LYS A 1 87 ? -4.854 6.674 14.873 1.00 97.38 87 LYS A CA 1
ATOM 666 C C . LYS A 1 87 ? -4.391 6.522 13.421 1.00 97.38 87 LYS A C 1
ATOM 668 O O . LYS A 1 87 ? -3.199 6.393 13.169 1.00 97.38 87 LYS A O 1
ATOM 673 N N . LEU A 1 88 ? -5.317 6.572 12.463 1.00 97.50 88 LEU A N 1
ATOM 674 C CA . LEU A 1 88 ? -5.024 6.564 11.030 1.00 97.50 88 LEU A CA 1
ATOM 675 C C . LEU A 1 88 ? -5.032 7.972 10.417 1.00 97.50 88 LEU A C 1
ATOM 677 O O . LEU A 1 88 ? -4.891 8.103 9.205 1.00 97.50 88 LEU A O 1
ATOM 681 N N . GLY A 1 89 ? -5.128 9.040 11.220 1.00 95.25 89 GLY A N 1
ATOM 682 C CA . GLY A 1 89 ? -5.147 10.419 10.712 1.00 95.25 89 GLY A CA 1
ATOM 683 C C . GLY A 1 89 ? -3.894 10.806 9.914 1.00 95.25 89 GLY A C 1
ATOM 684 O O . GLY A 1 89 ? -3.966 11.628 9.003 1.00 95.25 89 GLY A O 1
ATOM 685 N N . ASN A 1 90 ? -2.757 10.162 10.204 1.00 95.56 90 ASN A N 1
ATOM 686 C CA . ASN A 1 90 ? -1.502 10.329 9.468 1.00 95.56 90 ASN A CA 1
ATOM 687 C C . ASN A 1 90 ? -1.293 9.320 8.333 1.00 95.56 90 ASN A C 1
ATOM 689 O O . ASN A 1 90 ? -0.231 9.324 7.717 1.00 95.56 90 ASN A O 1
ATOM 693 N N . PHE A 1 91 ? -2.268 8.461 8.048 1.00 97.12 91 PHE A N 1
ATOM 694 C CA . PHE A 1 91 ? -2.165 7.515 6.948 1.00 97.12 91 PHE A CA 1
ATOM 695 C C . PHE A 1 91 ? -2.325 8.244 5.609 1.00 97.12 91 PHE A C 1
ATOM 697 O O . PHE A 1 91 ? -3.301 8.967 5.398 1.00 97.12 91 PHE A O 1
ATOM 704 N N . ASP A 1 92 ? -1.385 8.047 4.684 1.00 97.12 92 ASP A N 1
ATOM 705 C CA . ASP A 1 92 ? -1.419 8.662 3.352 1.00 97.12 92 ASP A CA 1
ATOM 706 C C . ASP A 1 92 ? -2.721 8.359 2.601 1.00 97.12 92 ASP A C 1
ATOM 708 O O . ASP A 1 92 ? -3.219 9.221 1.882 1.00 97.12 92 ASP A O 1
ATOM 712 N N . LEU A 1 93 ? -3.345 7.201 2.842 1.00 95.56 93 LEU A N 1
ATOM 713 C CA . LEU A 1 93 ? -4.637 6.839 2.250 1.00 95.56 93 LEU A CA 1
ATOM 714 C C . LEU A 1 93 ? -5.749 7.820 2.649 1.00 95.56 93 LEU A C 1
ATOM 716 O O . LEU A 1 93 ? -6.662 8.101 1.871 1.00 95.56 93 LEU A O 1
ATOM 720 N N . VAL A 1 94 ? -5.661 8.353 3.868 1.00 95.00 94 VAL A N 1
ATOM 721 C CA . VAL A 1 94 ? -6.588 9.341 4.425 1.00 95.00 94 VAL A CA 1
ATOM 722 C C . VAL A 1 94 ? -6.224 10.756 3.965 1.00 95.00 94 VAL A C 1
ATOM 724 O O . VAL A 1 94 ? -7.119 11.546 3.661 1.00 95.00 94 VAL A O 1
ATOM 727 N N . ARG A 1 95 ? -4.925 11.075 3.893 1.00 96.19 95 ARG A N 1
ATOM 728 C CA . ARG A 1 95 ? -4.412 12.437 3.654 1.00 96.19 95 ARG A CA 1
ATOM 729 C C . ARG A 1 95 ? -4.258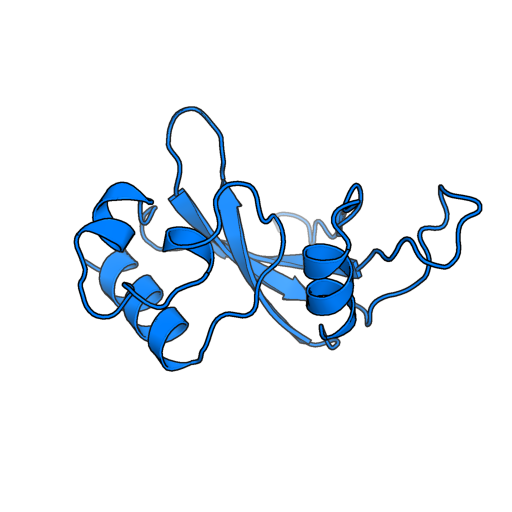 12.816 2.184 1.00 96.19 95 ARG A C 1
ATOM 731 O O . ARG A 1 95 ? -4.428 13.984 1.841 1.00 96.19 95 ARG A O 1
ATOM 738 N N . LEU A 1 96 ? -3.898 11.865 1.327 1.00 95.12 96 LEU A N 1
ATOM 739 C CA . LEU A 1 96 ? -3.492 12.094 -0.059 1.00 95.12 96 LEU A CA 1
ATOM 740 C C . LEU A 1 96 ? -4.493 11.436 -1.019 1.00 95.12 96 LEU A C 1
ATOM 742 O O . LEU A 1 96 ? -4.289 10.307 -1.476 1.00 95.12 96 LEU A O 1
ATOM 746 N N . PRO A 1 97 ? -5.595 12.129 -1.364 1.00 85.94 97 PRO A N 1
ATOM 747 C CA . PRO A 1 97 ? -6.588 11.570 -2.267 1.00 85.94 97 PRO A CA 1
ATOM 748 C C . PRO A 1 97 ? -5.962 11.264 -3.633 1.00 85.94 97 PRO A C 1
ATOM 750 O O . PRO A 1 97 ? -5.242 12.087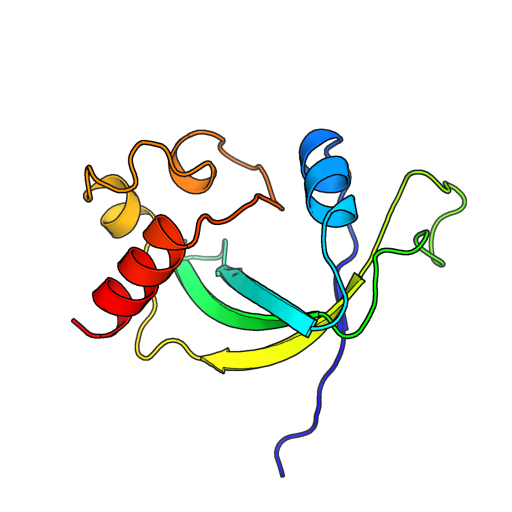 -4.197 1.00 85.94 97 PRO A O 1
ATOM 753 N N . ARG A 1 98 ? -6.315 10.101 -4.196 1.00 88.44 98 ARG A N 1
ATOM 754 C CA . ARG A 1 98 ? -5.865 9.597 -5.511 1.00 88.44 98 ARG A CA 1
ATOM 755 C C . ARG A 1 98 ? -4.397 9.152 -5.586 1.00 88.44 98 ARG A C 1
ATOM 757 O O . ARG A 1 98 ? -3.943 8.823 -6.681 1.00 88.44 98 ARG A O 1
ATOM 764 N N . LEU A 1 99 ? -3.656 9.108 -4.476 1.00 95.19 99 LEU A N 1
ATOM 765 C CA . LEU A 1 99 ? -2.360 8.428 -4.464 1.00 95.19 99 LEU A CA 1
ATOM 766 C C . LEU A 1 99 ? -2.596 6.910 -4.514 1.00 95.19 99 LEU A C 1
ATOM 768 O O . LEU A 1 99 ? -3.281 6.368 -3.655 1.00 95.19 99 LEU A O 1
ATOM 772 N N . SER A 1 100 ? -2.073 6.235 -5.540 1.00 94.25 100 SER A N 1
ATOM 773 C CA . SER A 1 100 ? -2.372 4.817 -5.800 1.00 94.25 100 SER A CA 1
ATOM 774 C C . SER A 1 100 ? -1.425 3.834 -5.112 1.00 94.25 100 SER A C 1
ATOM 776 O O . SER A 1 100 ? -1.783 2.677 -4.935 1.00 94.25 100 SER A O 1
ATOM 778 N N . VAL A 1 101 ? -0.221 4.276 -4.738 1.00 97.12 101 VAL A N 1
ATOM 779 C CA . VAL A 1 101 ? 0.777 3.467 -4.025 1.00 97.12 101 VAL A CA 1
ATOM 780 C C . VAL A 1 101 ? 1.373 4.316 -2.915 1.00 97.12 101 VAL A C 1
ATOM 782 O O . VAL A 1 101 ? 1.819 5.442 -3.153 1.00 97.12 101 VAL A O 1
ATOM 785 N N . MET A 1 102 ? 1.380 3.781 -1.702 1.00 97.38 102 MET A N 1
ATOM 786 C CA . MET A 1 102 ? 1.826 4.479 -0.501 1.00 97.38 102 MET A CA 1
ATOM 787 C C . MET A 1 102 ? 2.420 3.497 0.505 1.00 97.38 102 MET A C 1
ATOM 789 O O . MET A 1 102 ? 2.002 2.337 0.527 1.00 97.38 102 MET A O 1
ATOM 793 N N . PRO A 1 103 ? 3.379 3.938 1.332 1.00 96.94 103 PRO A N 1
ATOM 794 C CA . PRO A 1 103 ? 3.854 3.130 2.439 1.00 96.94 103 PRO A CA 1
ATOM 795 C C . PRO A 1 103 ? 2.739 2.948 3.474 1.00 96.94 103 PRO A C 1
ATOM 797 O O . PRO A 1 103 ? 1.946 3.856 3.730 1.00 96.94 103 PRO A O 1
ATOM 800 N N . VAL A 1 104 ? 2.716 1.775 4.098 1.00 97.69 104 VAL A N 1
ATOM 801 C CA . VAL A 1 104 ? 1.879 1.487 5.262 1.00 97.69 104 VAL A CA 1
ATOM 802 C C . VAL A 1 104 ? 2.825 1.185 6.412 1.00 97.69 104 VAL A C 1
ATOM 804 O O . VAL A 1 104 ? 3.638 0.268 6.312 1.00 97.69 104 VAL A O 1
ATOM 807 N N . SER A 1 105 ? 2.768 1.967 7.489 1.00 97.44 105 SER A N 1
ATOM 808 C CA . SER A 1 105 ? 3.571 1.659 8.674 1.00 97.44 105 SER A CA 1
ATOM 809 C C . SER A 1 105 ? 3.064 0.387 9.355 1.00 97.44 105 SER A C 1
ATOM 811 O O . SER A 1 105 ? 1.895 0.021 9.229 1.00 97.44 105 SER A O 1
ATOM 813 N N . GLU A 1 106 ? 3.916 -0.266 10.141 1.00 97.31 106 GLU A N 1
ATOM 814 C CA . GLU A 1 106 ? 3.519 -1.453 10.907 1.00 97.31 106 GLU A CA 1
ATOM 815 C C . GLU A 1 106 ? 2.329 -1.167 11.844 1.00 97.31 106 GLU A C 1
ATOM 817 O O . GLU A 1 106 ? 1.433 -1.996 12.006 1.00 97.31 106 GLU A O 1
ATOM 822 N N . GLU A 1 107 ? 2.274 0.032 12.430 1.00 97.94 107 GLU A N 1
ATOM 823 C CA . GLU A 1 107 ? 1.153 0.460 13.269 1.00 97.94 107 GLU A CA 1
ATOM 824 C C . GLU A 1 107 ? -0.146 0.591 12.462 1.00 97.94 107 GLU A C 1
ATOM 826 O O . GLU A 1 107 ? -1.177 0.045 12.862 1.00 97.94 107 GLU A O 1
ATOM 831 N N . GLN A 1 108 ? -0.098 1.262 11.305 1.00 98.38 108 GLN A N 1
ATOM 832 C CA . GLN A 1 108 ? -1.253 1.407 10.414 1.00 98.38 108 GLN A CA 1
ATOM 833 C 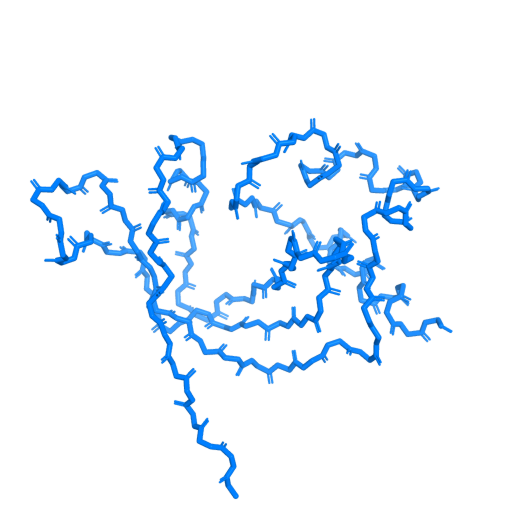C . GLN A 1 108 ? -1.753 0.038 9.946 1.00 98.38 108 GLN A C 1
ATOM 835 O O . GLN A 1 108 ? -2.955 -0.225 9.998 1.00 98.38 108 GLN A O 1
ATOM 840 N N . TRP A 1 109 ? -0.832 -0.853 9.571 1.00 98.25 109 TRP A N 1
ATOM 841 C CA . TRP A 1 109 ? -1.140 -2.222 9.168 1.00 98.25 109 TRP A CA 1
ATOM 842 C C . TRP A 1 109 ? -1.899 -2.974 10.263 1.00 98.25 109 TRP A C 1
ATOM 844 O O . TRP A 1 109 ? -2.998 -3.481 10.029 1.00 98.25 109 TRP A O 1
ATOM 854 N N . LYS A 1 110 ? -1.356 -2.991 11.488 1.00 98.25 110 LYS A N 1
ATOM 855 C CA . LYS A 1 110 ? -1.978 -3.659 12.642 1.00 98.25 110 LYS A CA 1
ATOM 856 C C . LYS A 1 110 ? -3.365 -3.104 12.953 1.00 98.25 110 LYS A C 1
ATOM 858 O O . LYS A 1 110 ? -4.259 -3.867 13.317 1.00 98.25 110 LYS A O 1
ATOM 863 N N . ILE A 1 111 ? -3.562 -1.792 12.820 1.00 98.31 111 ILE A N 1
ATOM 864 C CA . ILE A 1 111 ? -4.869 -1.166 13.034 1.00 98.31 111 ILE A CA 1
ATOM 865 C C . ILE A 1 111 ? -5.874 -1.647 11.984 1.00 98.31 111 ILE A C 1
ATOM 867 O O . ILE A 1 111 ? -6.960 -2.076 12.367 1.00 98.31 111 ILE A O 1
ATOM 871 N N . VAL A 1 112 ? -5.519 -1.626 10.695 1.00 98.06 112 VAL A N 1
ATOM 872 C CA . VAL A 1 112 ? -6.406 -2.090 9.614 1.00 98.06 112 VAL A CA 1
ATOM 873 C C . VAL A 1 112 ? -6.749 -3.570 9.789 1.00 98.06 112 VAL A C 1
ATOM 875 O O . VAL A 1 112 ? -7.922 -3.933 9.740 1.00 98.06 112 VAL A O 1
ATOM 878 N N . GLU A 1 113 ? -5.769 -4.423 10.093 1.00 97.75 113 GLU A N 1
ATOM 879 C CA . GLU A 1 113 ? -6.031 -5.842 10.361 1.00 97.75 113 GLU A CA 1
ATOM 880 C C . GLU A 1 113 ? -6.907 -6.070 11.598 1.00 97.75 113 GLU A C 1
ATOM 882 O O . GLU A 1 113 ? -7.690 -7.019 11.635 1.00 97.75 113 GLU A O 1
ATOM 887 N N . LYS A 1 114 ? -6.774 -5.240 12.639 1.00 98.12 114 LYS A N 1
ATOM 888 C CA . LYS A 1 114 ? -7.650 -5.312 13.812 1.00 98.12 114 LYS A CA 1
ATOM 889 C C . LYS A 1 114 ? -9.073 -4.893 13.454 1.00 98.12 114 LYS A C 1
ATOM 891 O O . LYS A 1 114 ? -10.003 -5.581 13.852 1.00 98.12 114 LYS A O 1
ATOM 896 N N . MET A 1 115 ? -9.237 -3.804 12.702 1.00 98.12 115 MET A N 1
ATOM 897 C CA . MET A 1 115 ? -10.545 -3.328 12.242 1.00 98.12 115 MET A CA 1
ATOM 898 C C . MET A 1 115 ? -11.255 -4.386 11.395 1.00 98.12 115 MET A C 1
ATOM 900 O O . MET A 1 115 ? -12.442 -4.611 11.582 1.00 98.12 115 MET A O 1
ATOM 904 N N . ALA A 1 116 ? -10.516 -5.106 10.552 1.00 97.44 116 ALA A N 1
ATOM 905 C CA . ALA A 1 116 ? -11.051 -6.188 9.732 1.00 97.44 116 ALA A CA 1
ATOM 906 C C . ALA A 1 116 ? -11.514 -7.429 10.522 1.00 97.44 116 ALA A C 1
ATOM 908 O O . ALA A 1 116 ? -12.060 -8.345 9.919 1.00 97.44 116 ALA A O 1
ATOM 909 N N . ARG A 1 117 ? -11.259 -7.508 11.836 1.00 95.56 117 ARG A N 1
ATOM 910 C CA . ARG A 1 117 ? -11.684 -8.613 12.722 1.00 95.56 117 ARG A CA 1
ATOM 911 C C . ARG A 1 117 ? -12.806 -8.211 13.691 1.00 95.56 117 ARG A C 1
ATOM 913 O O . ARG A 1 117 ? -13.175 -9.027 14.532 1.00 95.56 117 ARG A O 1
ATOM 920 N N . LEU A 1 118 ? -13.270 -6.962 13.617 1.00 85.75 118 LEU A N 1
ATOM 921 C CA . LEU A 1 118 ? -14.429 -6.455 14.359 1.00 85.75 118 LEU A CA 1
ATOM 922 C C . LEU A 1 118 ? -15.711 -6.833 13.624 1.00 85.75 118 LEU A C 1
ATOM 924 O O . LEU A 1 118 ? -16.646 -7.289 14.308 1.00 85.75 118 LEU A O 1
#

Foldseek 3Di:
DPDQDKDKAFDDDDLVQLVLLQPDAAFDKDFDFDPPPFTWGWAIKGWHHHWFADPVDPDRSGTITIITGDTTQLGTDGLVNLLVDVQNCVPCPVVPPPNPHDDQDPSNVVVSSVSSVD

Radius of gyration: 14.56 Å; chains: 1; bounding box: 31×38×38 Å

Sequence (118 aa):
MVDDKRTVWDGVKNNLALKNLSGIKKGDQILIYHTGDEKAAVGVARALSEPYPDPAKKDPKLKVVEIEPDRALPRPVTLAEMKANPKLGNFDLVRLPRLSVMPVSEEQWKIVEKMARL

Secondary structure (DSSP, 8-state):
------EEE-----HHHHHHHTT--TT-EEEEEEESSSEEEEEEEEE-S--EE-TTSS-TT-EEEEEEEEEEEEEEEEHHHHHH-GGGTT-HHHHSTT--S----HHHHHHHHHHTT-